Protein AF-A0A3A4RAE7-F1 (afdb_monomer_lite)

Radius of gyration: 31.8 Å; chains: 1; bounding box: 46×30×109 Å

pLDDT: mean 74.51, std 14.03, range [45.19, 98.19]

Foldseek 3Di:
DPDPVVVPCVPDPDDDDPVVVVVVVVVVVVVVVVVVCVVVVVVVPPDPQPQPPPVPDPDGDRDDPDDDDDDDDD

Sequence (74 aa):
MQSTADHLDLAPPRNGRWLGPMGLALLAHGLLVIALTFGVQWQNDAEPVTVEAELWSRLPQQAAPRAVEPPPPP

Structure (mmCIF, N/CA/C/O backbone):
data_AF-A0A3A4RAE7-F1
#
_entry.id   AF-A0A3A4RAE7-F1
#
loop_
_atom_site.group_PDB
_atom_site.id
_atom_site.type_symbol
_atom_site.label_atom_id
_atom_site.label_alt_id
_atom_site.label_comp_id
_atom_site.label_asym_id
_atom_site.label_entity_id
_atom_site.label_seq_id
_atom_site.pdbx_PDB_ins_code
_atom_site.Cartn_x
_atom_site.Cartn_y
_atom_site.Cartn_z
_atom_site.occupancy
_atom_site.B_iso_or_equiv
_atom_site.auth_seq_id
_atom_site.auth_comp_id
_atom_site.auth_asym_id
_atom_site.auth_atom_id
_atom_site.pdbx_PDB_model_num
ATOM 1 N N . MET A 1 1 ? 19.610 16.553 -51.579 1.00 45.19 1 MET A N 1
ATOM 2 C CA . MET A 1 1 ? 18.284 15.906 -51.521 1.00 45.19 1 MET A CA 1
ATOM 3 C C . MET A 1 1 ? 18.339 14.872 -50.403 1.00 45.19 1 MET A C 1
ATOM 5 O O . MET A 1 1 ? 18.735 13.745 -50.662 1.00 45.19 1 MET A O 1
ATOM 9 N N . GLN A 1 2 ? 18.071 15.279 -49.155 1.00 55.91 2 GLN A N 1
ATOM 10 C CA . GLN A 1 2 ? 17.910 14.334 -48.045 1.00 55.91 2 GLN A CA 1
ATOM 11 C C . GLN A 1 2 ? 16.656 13.498 -48.306 1.00 55.91 2 GLN A C 1
ATOM 13 O O . GLN A 1 2 ? 15.572 14.041 -48.523 1.00 55.91 2 GLN A O 1
ATOM 18 N N . SER A 1 3 ? 16.845 12.185 -48.358 1.00 56.09 3 SER A N 1
ATOM 19 C CA . SER A 1 3 ? 15.801 11.210 -48.623 1.00 56.09 3 SER A CA 1
ATOM 20 C C . SER A 1 3 ? 14.906 11.102 -47.394 1.00 56.09 3 SER A C 1
ATOM 22 O O . SER A 1 3 ? 15.384 10.866 -46.288 1.00 56.09 3 SER A O 1
ATOM 24 N N . THR A 1 4 ? 13.598 11.215 -47.589 1.00 62.53 4 THR A N 1
ATOM 25 C CA . THR A 1 4 ? 12.558 10.895 -46.598 1.00 62.53 4 THR A CA 1
ATOM 26 C C . THR A 1 4 ? 12.705 9.491 -45.989 1.00 62.53 4 THR A C 1
ATOM 28 O O . THR A 1 4 ? 12.086 9.210 -44.967 1.00 62.53 4 THR A O 1
ATOM 31 N N . ALA A 1 5 ? 13.543 8.628 -46.576 1.00 60.22 5 ALA A N 1
ATOM 32 C CA . ALA A 1 5 ? 13.905 7.318 -46.048 1.00 60.22 5 ALA A CA 1
ATOM 33 C C . ALA A 1 5 ? 14.690 7.364 -44.723 1.00 60.22 5 ALA A C 1
ATOM 35 O O . ALA A 1 5 ? 14.479 6.478 -43.903 1.00 60.22 5 ALA A O 1
ATOM 36 N N . ASP A 1 6 ? 15.514 8.390 -44.461 1.00 59.53 6 ASP A N 1
ATOM 37 C CA . ASP A 1 6 ? 16.252 8.495 -43.183 1.00 59.53 6 ASP A CA 1
ATOM 38 C C . ASP A 1 6 ? 15.313 8.755 -41.987 1.00 59.53 6 ASP A C 1
ATOM 40 O O . ASP A 1 6 ? 15.651 8.467 -40.844 1.00 59.53 6 ASP A O 1
ATOM 44 N N . HIS A 1 7 ? 14.111 9.288 -42.245 1.00 63.09 7 HIS A N 1
ATOM 45 C CA . HIS A 1 7 ? 13.084 9.550 -41.230 1.00 63.09 7 HIS A CA 1
ATOM 46 C C . HIS A 1 7 ? 12.146 8.348 -41.007 1.00 63.09 7 HIS A C 1
ATOM 48 O O . HIS A 1 7 ? 11.404 8.301 -40.026 1.00 63.09 7 HIS A O 1
ATOM 54 N N . LEU A 1 8 ? 12.155 7.364 -41.910 1.00 66.69 8 LEU A N 1
ATOM 55 C CA . LEU A 1 8 ? 11.365 6.140 -41.799 1.00 66.69 8 LEU A CA 1
ATOM 56 C C . LEU A 1 8 ? 12.196 5.050 -41.115 1.00 66.69 8 LEU A C 1
ATOM 58 O O . LEU A 1 8 ? 12.382 3.962 -41.659 1.00 66.69 8 LEU A O 1
ATOM 62 N N . ASP A 1 9 ? 12.688 5.351 -39.911 1.00 68.00 9 ASP A N 1
ATOM 63 C CA . ASP A 1 9 ? 13.343 4.396 -39.012 1.00 68.00 9 ASP A CA 1
ATOM 64 C C . ASP A 1 9 ? 12.290 3.424 -38.444 1.00 68.00 9 ASP A C 1
ATOM 66 O O . ASP A 1 9 ? 11.886 3.458 -37.285 1.00 68.00 9 ASP A O 1
ATOM 70 N N . LEU A 1 10 ? 11.760 2.593 -39.344 1.00 72.50 10 LEU A N 1
ATOM 71 C CA . LEU A 1 10 ? 10.793 1.520 -39.105 1.00 72.50 10 LEU A CA 1
ATOM 72 C C . LEU A 1 10 ? 11.485 0.271 -38.538 1.00 72.50 10 LEU A C 1
ATOM 74 O O . LEU A 1 10 ? 10.872 -0.796 -38.445 1.00 72.50 10 LEU A O 1
ATOM 78 N N . ALA A 1 11 ? 12.776 0.372 -38.210 1.00 74.69 11 ALA A N 1
ATOM 79 C CA . ALA A 1 11 ? 13.490 -0.698 -37.553 1.00 74.69 11 ALA A CA 1
ATOM 80 C C . ALA A 1 11 ? 12.860 -0.910 -36.166 1.00 74.69 11 ALA A C 1
ATOM 82 O O . ALA A 1 11 ? 12.625 0.059 -35.439 1.00 74.69 11 ALA A O 1
ATOM 83 N N . PRO A 1 12 ? 12.554 -2.159 -35.774 1.00 71.38 12 PRO A N 1
ATOM 84 C CA . PRO A 1 12 ? 11.993 -2.411 -34.459 1.00 71.38 12 PRO A CA 1
ATOM 85 C C . PRO A 1 12 ? 12.948 -1.843 -33.399 1.00 71.38 12 PRO A C 1
ATOM 87 O O . PRO A 1 12 ? 14.153 -2.123 -33.459 1.00 71.38 12 PRO A O 1
ATOM 90 N N . PRO A 1 13 ? 12.445 -1.039 -32.440 1.00 71.88 13 PRO A N 1
ATOM 91 C CA . PRO A 1 13 ? 13.292 -0.452 -31.419 1.00 71.88 13 PRO A CA 1
ATOM 92 C C . PRO A 1 13 ? 14.018 -1.578 -30.693 1.00 71.88 13 PRO A C 1
ATOM 94 O O . PRO A 1 13 ? 13.415 -2.585 -30.311 1.00 71.88 13 PRO A O 1
ATOM 97 N N . ARG A 1 14 ? 15.333 -1.416 -30.522 1.00 69.94 14 ARG A N 1
ATOM 98 C CA . ARG A 1 14 ? 16.163 -2.354 -29.761 1.00 69.94 14 ARG A CA 1
ATOM 99 C C . ARG A 1 14 ? 15.478 -2.617 -28.424 1.00 69.94 14 ARG A C 1
ATOM 101 O O . ARG A 1 14 ? 15.155 -1.671 -27.709 1.00 69.94 14 ARG A O 1
ATOM 108 N N . ASN A 1 15 ? 15.228 -3.892 -28.131 1.00 67.94 15 ASN A N 1
ATOM 109 C CA . ASN A 1 15 ? 14.600 -4.364 -26.903 1.00 67.94 15 ASN A CA 1
ATOM 110 C C . ASN A 1 15 ? 15.128 -3.583 -25.687 1.00 67.94 15 ASN A C 1
ATOM 112 O O . ASN A 1 15 ? 16.285 -3.703 -25.289 1.00 67.94 15 ASN A O 1
ATOM 116 N N . GLY A 1 16 ? 14.268 -2.716 -25.147 1.00 70.56 16 GLY A N 1
ATOM 117 C CA . GLY A 1 16 ? 14.616 -1.814 -24.056 1.00 70.56 16 GLY A CA 1
ATOM 118 C C . GLY A 1 16 ? 15.075 -2.575 -22.814 1.00 70.56 16 GLY A C 1
ATOM 119 O O . GLY A 1 16 ? 14.764 -3.748 -22.612 1.00 70.56 16 GLY A O 1
ATOM 120 N N . ARG A 1 17 ? 15.831 -1.903 -21.948 1.00 74.88 17 ARG A N 1
ATOM 121 C CA . ARG A 1 17 ? 16.428 -2.496 -20.746 1.00 74.88 17 ARG A CA 1
ATOM 122 C C . ARG A 1 17 ? 15.353 -2.786 -19.682 1.00 74.88 17 ARG A C 1
ATOM 124 O O . ARG A 1 17 ? 15.116 -1.961 -18.810 1.00 74.88 17 ARG A O 1
ATOM 131 N N . TRP A 1 18 ? 14.713 -3.956 -19.749 1.00 78.88 18 TRP A N 1
ATOM 132 C CA . TRP A 1 18 ? 13.598 -4.370 -18.869 1.00 78.88 18 TRP A CA 1
ATOM 133 C C . TRP A 1 18 ? 13.988 -4.626 -17.403 1.00 78.88 18 TRP A C 1
ATOM 135 O O . TRP A 1 18 ? 13.157 -4.499 -16.507 1.00 78.88 18 TRP A O 1
ATOM 145 N N . LEU A 1 19 ? 15.257 -4.949 -17.140 1.00 81.94 19 LEU A N 1
ATOM 146 C CA . LEU A 1 19 ? 15.747 -5.270 -15.793 1.00 81.94 19 LEU A CA 1
ATOM 147 C C . LEU A 1 19 ? 15.679 -4.081 -14.819 1.00 81.94 19 LEU A C 1
ATOM 149 O O . LEU A 1 19 ? 15.395 -4.278 -13.642 1.00 81.94 19 LEU A O 1
ATOM 153 N N . GLY A 1 20 ? 15.903 -2.854 -15.301 1.00 86.56 20 GLY A N 1
ATOM 154 C CA . GLY A 1 20 ? 15.866 -1.650 -14.460 1.00 86.56 20 GLY A CA 1
ATOM 155 C C . GLY A 1 20 ? 14.467 -1.361 -13.897 1.00 86.56 20 GLY A C 1
ATOM 156 O O . GLY A 1 20 ? 14.305 -1.336 -12.676 1.00 86.56 20 GLY A O 1
ATOM 157 N N . PRO A 1 21 ? 13.443 -1.198 -14.760 1.00 88.38 21 PRO A N 1
ATOM 158 C CA . PRO A 1 21 ? 12.061 -0.992 -14.329 1.00 88.38 21 PRO A CA 1
ATOM 159 C C . PRO A 1 21 ? 11.527 -2.131 -13.455 1.00 88.38 21 PRO A C 1
ATOM 161 O O . PRO A 1 21 ? 10.837 -1.869 -12.474 1.00 88.38 21 PRO A O 1
ATOM 164 N N . MET A 1 22 ? 11.883 -3.384 -13.766 1.00 92.56 22 MET A N 1
ATOM 165 C CA . MET A 1 22 ? 11.465 -4.545 -12.974 1.00 92.56 22 MET A CA 1
ATOM 166 C C . MET A 1 22 ? 12.032 -4.502 -11.548 1.00 92.56 22 MET A C 1
ATOM 168 O O . MET A 1 22 ? 11.301 -4.726 -10.585 1.00 92.56 22 MET A O 1
ATOM 172 N N . GLY A 1 23 ? 13.315 -4.158 -11.392 1.00 95.38 23 GLY A N 1
ATOM 173 C CA . GLY A 1 23 ? 13.932 -4.003 -10.073 1.00 95.38 23 GLY A CA 1
ATOM 174 C C . GLY A 1 23 ? 13.279 -2.893 -9.245 1.00 95.38 23 GLY A C 1
ATOM 175 O O . GLY A 1 23 ? 12.972 -3.100 -8.072 1.00 95.38 23 GLY A O 1
ATOM 176 N N . LEU A 1 24 ? 13.000 -1.739 -9.863 1.00 95.19 24 LEU A N 1
ATOM 177 C CA . LEU A 1 24 ? 12.323 -0.626 -9.191 1.00 95.19 24 LEU A CA 1
ATOM 178 C C . LEU A 1 24 ? 10.887 -0.985 -8.786 1.00 95.19 24 LEU A C 1
ATOM 180 O O . LEU A 1 24 ? 10.460 -0.639 -7.686 1.00 95.19 24 LEU A O 1
ATOM 184 N N . ALA A 1 25 ? 10.163 -1.720 -9.634 1.00 95.56 25 ALA A N 1
ATOM 185 C CA . ALA A 1 25 ? 8.826 -2.204 -9.312 1.00 95.56 25 ALA A CA 1
ATOM 186 C C . ALA A 1 25 ? 8.846 -3.129 -8.087 1.00 95.56 25 ALA A C 1
ATOM 188 O O . ALA A 1 25 ? 8.088 -2.899 -7.146 1.00 95.56 25 ALA A O 1
ATOM 189 N N . LEU A 1 26 ? 9.735 -4.127 -8.055 1.00 97.12 26 LEU A N 1
ATOM 190 C CA . LEU A 1 26 ? 9.858 -5.040 -6.912 1.00 97.12 26 LEU A CA 1
ATOM 191 C C . LEU A 1 26 ? 10.245 -4.303 -5.626 1.00 97.12 26 LEU A C 1
ATOM 193 O O . LEU A 1 26 ? 9.694 -4.595 -4.567 1.00 97.12 26 LEU A O 1
ATOM 197 N N . LEU A 1 27 ? 11.134 -3.312 -5.721 1.00 97.94 27 LEU A N 1
ATOM 198 C CA . LEU A 1 27 ? 11.522 -2.484 -4.582 1.00 97.94 27 LEU A CA 1
ATOM 199 C C . LEU A 1 27 ? 10.339 -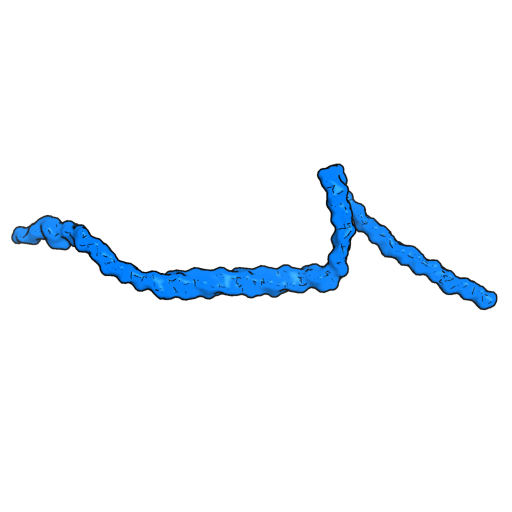1.671 -4.041 1.00 97.94 27 LEU A C 1
ATOM 201 O O . LEU A 1 27 ? 10.096 -1.684 -2.837 1.00 97.94 27 LEU A O 1
ATOM 205 N N . ALA A 1 28 ? 9.569 -1.018 -4.913 1.00 97.88 28 ALA A N 1
ATOM 206 C CA . ALA A 1 28 ? 8.394 -0.249 -4.506 1.00 97.88 28 ALA A CA 1
ATOM 207 C C . ALA A 1 28 ? 7.340 -1.128 -3.811 1.00 97.88 28 ALA A C 1
ATOM 209 O O . ALA A 1 28 ? 6.814 -0.753 -2.763 1.00 97.88 28 ALA A O 1
ATOM 210 N N . HIS A 1 29 ? 7.073 -2.321 -4.351 1.00 98.06 29 HIS A N 1
ATOM 211 C CA . HIS A 1 29 ? 6.131 -3.260 -3.739 1.00 98.06 29 HIS A CA 1
ATOM 212 C C . HIS A 1 29 ? 6.661 -3.809 -2.411 1.00 98.06 29 HIS A C 1
ATOM 214 O O . HIS A 1 29 ? 5.908 -3.883 -1.442 1.00 98.06 29 HIS A O 1
ATOM 220 N N . GLY A 1 30 ? 7.954 -4.137 -2.333 1.00 98.19 30 GLY A N 1
ATOM 221 C CA . GLY A 1 30 ? 8.591 -4.576 -1.092 1.00 98.19 30 GLY A CA 1
ATOM 222 C C . GLY A 1 30 ? 8.476 -3.526 0.015 1.00 98.19 30 GLY A C 1
ATOM 223 O O . GLY A 1 30 ? 8.068 -3.851 1.128 1.00 98.19 30 GLY A O 1
ATOM 224 N N . LEU A 1 31 ? 8.745 -2.256 -0.305 1.00 98.06 31 LEU A N 1
ATOM 225 C CA . LEU A 1 31 ? 8.574 -1.144 0.634 1.00 98.06 31 LEU A CA 1
ATOM 226 C C . LEU A 1 31 ? 7.120 -0.994 1.098 1.00 98.06 31 LEU A C 1
ATOM 228 O O . LEU A 1 31 ? 6.888 -0.791 2.288 1.00 98.06 31 LEU A O 1
ATOM 232 N N . LEU A 1 32 ? 6.148 -1.130 0.191 1.00 96.88 32 LEU A N 1
ATOM 233 C CA . LEU A 1 32 ? 4.727 -1.056 0.536 1.00 96.88 32 LEU A CA 1
ATOM 234 C C . LEU A 1 32 ? 4.327 -2.169 1.512 1.00 96.88 32 LEU A C 1
ATOM 236 O O . LEU A 1 32 ? 3.685 -1.888 2.522 1.00 96.88 32 LEU A O 1
ATOM 240 N N . VAL A 1 33 ? 4.732 -3.415 1.248 1.00 96.75 33 VAL A N 1
ATOM 241 C CA . VAL A 1 33 ? 4.437 -4.558 2.129 1.00 96.75 33 VAL A CA 1
ATOM 242 C C . VAL A 1 33 ? 5.054 -4.359 3.511 1.00 96.75 33 VAL A C 1
ATOM 244 O O . VAL A 1 33 ? 4.386 -4.587 4.518 1.00 96.75 33 VAL A O 1
ATOM 247 N N . ILE A 1 34 ? 6.302 -3.892 3.574 1.00 96.50 34 ILE A N 1
ATOM 248 C CA . ILE A 1 34 ? 6.980 -3.584 4.838 1.00 96.50 34 ILE A CA 1
ATO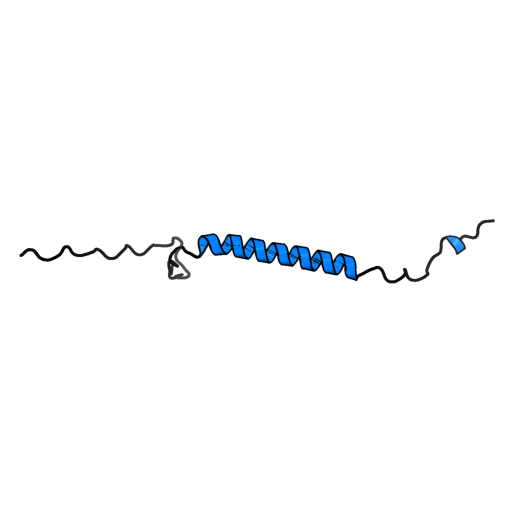M 249 C C . ILE A 1 34 ? 6.214 -2.500 5.607 1.00 96.50 34 ILE A C 1
ATOM 251 O O . ILE A 1 34 ? 5.904 -2.688 6.783 1.00 96.50 34 ILE A O 1
ATOM 255 N N . ALA A 1 35 ? 5.858 -1.398 4.943 1.00 94.94 35 ALA A N 1
ATOM 256 C CA . ALA A 1 35 ? 5.108 -0.306 5.556 1.00 94.94 35 ALA A CA 1
ATOM 257 C C . ALA A 1 35 ? 3.741 -0.768 6.083 1.00 94.94 35 ALA A C 1
ATOM 259 O O . ALA A 1 35 ? 3.372 -0.421 7.204 1.00 94.94 35 ALA A O 1
ATOM 260 N N . LEU A 1 36 ? 3.016 -1.587 5.312 1.00 93.56 36 LEU A N 1
ATOM 261 C CA . LEU A 1 36 ? 1.735 -2.150 5.735 1.00 93.56 36 LEU A CA 1
ATOM 262 C C . LEU A 1 36 ? 1.909 -3.091 6.929 1.00 93.56 36 LEU A C 1
ATOM 264 O O . LEU A 1 36 ? 1.128 -3.028 7.869 1.00 93.56 36 LEU A O 1
ATOM 268 N N . THR A 1 37 ? 2.948 -3.925 6.920 1.00 91.06 37 THR A N 1
ATOM 269 C CA . THR A 1 37 ? 3.216 -4.872 8.008 1.00 91.06 37 THR A CA 1
ATOM 270 C C . THR A 1 37 ? 3.498 -4.129 9.309 1.00 91.06 37 THR A C 1
ATOM 272 O O . THR A 1 37 ? 2.891 -4.442 10.327 1.00 91.06 37 THR A O 1
ATOM 275 N N . PHE A 1 38 ? 4.345 -3.096 9.280 1.00 91.19 38 PHE A N 1
ATOM 276 C CA . PHE A 1 38 ? 4.600 -2.261 10.456 1.00 91.19 38 PHE A CA 1
ATOM 277 C C . PHE A 1 38 ? 3.367 -1.463 10.899 1.00 91.19 38 PHE A C 1
ATOM 279 O O . PHE A 1 38 ? 3.080 -1.404 12.093 1.00 91.19 38 PHE A O 1
ATOM 286 N N . GLY A 1 39 ? 2.623 -0.881 9.953 1.00 87.62 39 GLY A N 1
ATOM 287 C CA . GLY A 1 39 ? 1.410 -0.117 10.251 1.00 87.62 39 GLY A CA 1
ATOM 288 C C . GLY A 1 39 ? 0.298 -0.968 10.868 1.00 87.62 39 GLY A C 1
ATOM 289 O O . GLY A 1 39 ? -0.349 -0.532 11.814 1.00 87.62 39 GLY A O 1
ATOM 290 N N . VAL A 1 40 ? 0.100 -2.192 10.372 1.00 84.88 40 VAL A N 1
ATOM 291 C CA . VAL A 1 40 ? -0.908 -3.130 10.889 1.00 84.88 40 VAL A CA 1
ATOM 292 C C . VAL A 1 40 ? -0.454 -3.762 12.206 1.00 84.88 40 VAL A C 1
ATOM 294 O O . VAL A 1 40 ? -1.261 -3.878 13.127 1.00 84.88 40 VAL A O 1
ATOM 297 N N . GLN A 1 41 ? 0.833 -4.112 12.345 1.00 81.50 41 GLN A N 1
ATOM 298 C CA . GLN A 1 41 ? 1.362 -4.718 13.572 1.00 81.50 41 GLN A CA 1
ATOM 299 C C . GLN A 1 41 ? 1.147 -3.831 14.802 1.00 81.50 41 GLN A C 1
ATOM 301 O O . GLN A 1 41 ? 0.879 -4.356 15.877 1.00 81.50 41 GLN A O 1
ATOM 306 N N . TRP A 1 42 ? 1.194 -2.506 14.647 1.00 72.88 42 TRP A N 1
ATOM 307 C CA . TRP A 1 42 ? 0.989 -1.579 15.760 1.00 72.88 42 TRP A CA 1
ATOM 308 C C . TRP A 1 42 ? -0.415 -1.662 16.399 1.00 72.88 42 TRP A C 1
ATOM 310 O O . TRP A 1 42 ? -0.561 -1.344 17.576 1.00 72.88 42 TRP A O 1
ATOM 320 N N . GLN A 1 43 ? -1.435 -2.131 15.667 1.00 63.94 43 GLN A N 1
ATOM 321 C CA . GLN A 1 43 ? -2.814 -2.266 16.164 1.00 63.94 43 GLN A CA 1
ATOM 322 C C . GLN A 1 43 ? -3.172 -3.709 16.582 1.00 63.94 43 GLN A C 1
ATOM 324 O O . GLN A 1 43 ? -4.223 -3.920 17.186 1.00 63.94 43 GLN A O 1
ATOM 329 N N . ASN A 1 44 ? -2.315 -4.694 16.289 1.00 63.88 44 ASN A N 1
ATOM 330 C CA . ASN A 1 44 ? -2.581 -6.117 16.549 1.00 63.88 44 ASN A CA 1
ATOM 331 C C . ASN A 1 44 ? -2.411 -6.537 18.019 1.00 63.88 44 ASN A C 1
ATOM 333 O O . ASN A 1 44 ? -2.914 -7.590 18.396 1.00 63.88 44 ASN A O 1
ATOM 337 N N . ASP A 1 45 ? -1.726 -5.740 18.847 1.00 62.28 45 ASP A N 1
ATOM 338 C CA . ASP A 1 45 ? -1.567 -6.032 20.282 1.00 62.28 45 ASP A CA 1
ATOM 339 C C . ASP A 1 45 ? -2.813 -5.653 21.109 1.00 62.28 45 ASP A C 1
ATOM 341 O O . ASP A 1 45 ? -2.895 -5.960 22.300 1.00 62.28 45 ASP A O 1
ATOM 345 N N . ALA A 1 46 ? -3.802 -4.989 20.497 1.00 61.41 46 ALA A N 1
ATOM 346 C CA . ALA A 1 46 ? -5.113 -4.826 21.107 1.00 61.41 46 ALA A CA 1
ATOM 347 C C . ALA A 1 46 ? -5.823 -6.185 21.094 1.00 61.41 46 ALA A C 1
ATOM 349 O O . ALA A 1 46 ? -6.011 -6.769 20.028 1.00 61.41 46 ALA A O 1
ATOM 350 N N . GLU 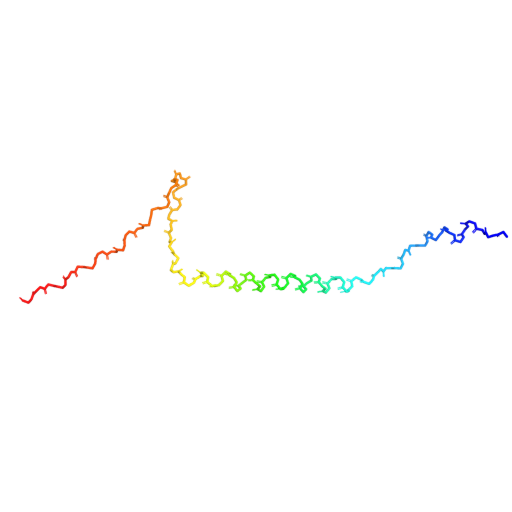A 1 47 ? -6.197 -6.677 22.279 1.00 60.62 47 GLU A N 1
ATOM 351 C CA . GLU A 1 47 ? -6.980 -7.905 22.464 1.00 60.62 47 GLU A CA 1
ATOM 352 C C . GLU A 1 47 ? -8.095 -7.946 21.403 1.00 60.62 47 GLU A C 1
ATOM 354 O O . GLU A 1 47 ? -8.847 -6.967 21.299 1.00 60.62 47 GLU A O 1
ATOM 359 N N . PRO A 1 48 ? -8.132 -8.971 20.527 1.00 58.03 48 PRO A N 1
ATOM 360 C CA . PRO A 1 48 ? -9.036 -8.975 19.393 1.00 58.03 48 PRO A CA 1
ATOM 361 C C . PRO A 1 48 ? -10.461 -9.070 19.927 1.00 58.03 48 PRO A C 1
ATOM 363 O O . PRO A 1 48 ? -10.962 -10.162 20.190 1.00 58.03 48 PRO A O 1
ATOM 366 N N . VAL A 1 49 ? -11.114 -7.913 20.080 1.00 61.22 49 VAL A N 1
ATOM 367 C CA . VAL A 1 49 ? -12.529 -7.815 20.433 1.00 61.22 49 VAL A CA 1
ATOM 368 C C . VAL A 1 49 ? -13.289 -8.523 19.322 1.00 61.22 49 VAL A C 1
ATOM 370 O O . VAL A 1 49 ? -13.503 -7.988 18.234 1.00 61.22 49 VAL A O 1
ATOM 373 N N . THR A 1 50 ? -13.643 -9.773 19.592 1.00 55.47 50 THR A N 1
ATOM 374 C CA . THR A 1 50 ? -14.451 -10.622 18.729 1.00 55.47 50 THR A CA 1
ATOM 375 C C . THR A 1 50 ? -15.871 -10.071 18.758 1.00 55.47 50 THR A C 1
ATOM 377 O O . THR A 1 50 ? -16.725 -10.502 19.522 1.00 55.47 50 THR A O 1
ATOM 380 N N . VAL A 1 51 ? -16.111 -9.025 17.964 1.00 59.41 51 VAL A N 1
ATOM 381 C CA . VAL A 1 51 ? -17.459 -8.506 17.742 1.00 59.41 51 VAL A CA 1
ATOM 382 C C . VAL A 1 51 ? -18.160 -9.512 16.843 1.00 59.41 51 VAL A C 1
ATOM 384 O O . VAL A 1 51 ? -17.809 -9.661 15.671 1.00 59.41 51 VAL A O 1
ATOM 387 N N . GLU A 1 52 ? -19.131 -10.229 17.400 1.00 60.47 52 GLU A N 1
ATOM 388 C CA . GLU A 1 52 ? -20.036 -11.063 16.622 1.00 60.47 52 GLU A CA 1
ATOM 389 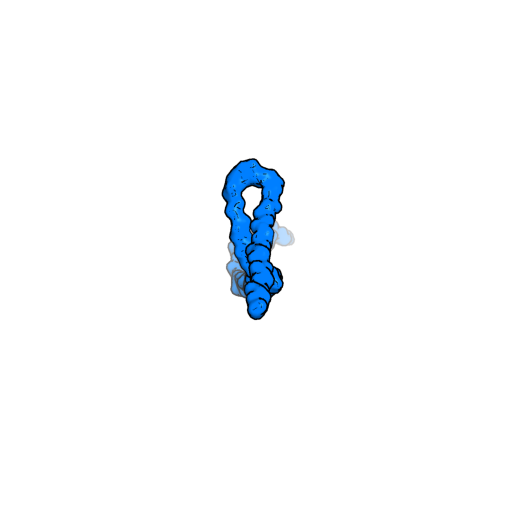C C . GLU A 1 52 ? -20.761 -10.153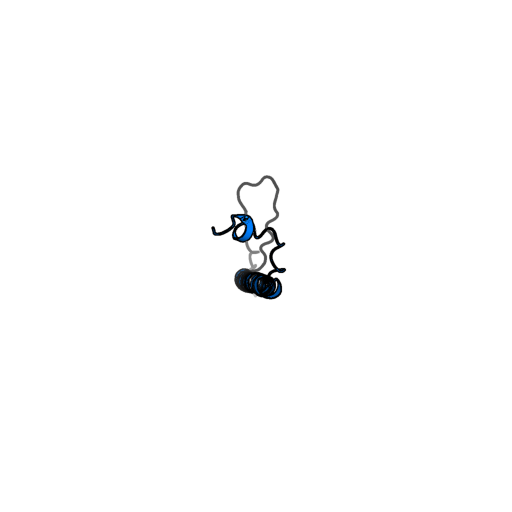 15.624 1.00 60.47 52 GLU A C 1
ATOM 391 O O . GLU A 1 52 ? -21.590 -9.317 15.987 1.00 60.47 52 GLU A O 1
ATOM 396 N N . ALA A 1 53 ? -20.378 -10.254 14.350 1.00 60.38 53 ALA A N 1
ATOM 397 C CA . ALA A 1 53 ? -21.034 -9.556 13.260 1.00 60.38 53 ALA A CA 1
ATOM 398 C C . ALA A 1 53 ? -22.395 -10.214 13.011 1.00 60.38 53 ALA A C 1
ATOM 400 O O . ALA A 1 53 ? -22.592 -10.943 12.037 1.00 60.38 53 ALA A O 1
ATOM 401 N N . GLU A 1 54 ? -23.349 -9.957 13.903 1.00 58.97 54 GLU A N 1
ATOM 402 C CA . GLU A 1 54 ? -24.753 -10.122 13.577 1.00 58.97 54 GLU A CA 1
ATOM 403 C C . GLU A 1 54 ? -25.024 -9.209 12.378 1.00 58.97 54 GLU A C 1
ATOM 405 O O . GLU A 1 54 ? -25.034 -7.983 12.495 1.00 58.97 54 GLU A O 1
ATOM 410 N N . LEU A 1 55 ? -25.178 -9.822 11.203 1.00 64.19 55 LEU A N 1
ATOM 411 C CA . LEU A 1 55 ? -25.179 -9.236 9.852 1.00 64.19 55 LEU A CA 1
ATOM 412 C C . LEU A 1 55 ? -26.239 -8.127 9.607 1.00 64.19 55 LEU A C 1
ATOM 414 O O . LEU A 1 55 ? -26.427 -7.675 8.482 1.00 64.19 55 LEU A O 1
ATOM 418 N N . TRP A 1 56 ? -26.940 -7.681 10.652 1.00 68.94 56 TRP A N 1
ATOM 419 C CA . TRP A 1 56 ? -28.079 -6.763 10.626 1.00 68.94 56 TRP A CA 1
ATOM 420 C C . TRP A 1 56 ? -28.062 -5.698 11.737 1.00 68.94 56 TRP A C 1
ATOM 422 O O . TRP A 1 56 ? -29.008 -4.917 11.851 1.00 68.94 56 TRP A O 1
ATOM 432 N N . SER A 1 57 ? -27.010 -5.629 12.552 1.00 61.56 57 SER A N 1
ATOM 433 C CA . SER A 1 57 ? -26.878 -4.626 13.611 1.00 61.56 57 SER A CA 1
ATOM 434 C C . SER A 1 57 ? -26.156 -3.370 13.097 1.00 61.56 57 SER A C 1
ATOM 436 O O . SER A 1 57 ? -25.058 -3.448 12.552 1.00 61.56 57 SER A O 1
ATOM 438 N N . ARG A 1 58 ? -26.760 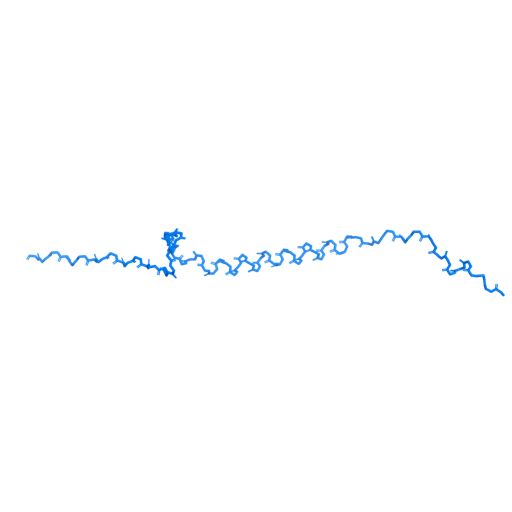-2.183 13.265 1.00 63.88 58 ARG A N 1
ATOM 439 C CA . ARG A 1 58 ? -26.150 -0.898 12.858 1.00 63.88 58 ARG A CA 1
ATOM 440 C C . ARG A 1 58 ? -25.097 -0.367 13.841 1.00 63.88 58 ARG A C 1
ATOM 442 O O . ARG A 1 58 ? -24.448 0.622 13.512 1.00 63.88 58 ARG A O 1
ATOM 449 N N . LEU A 1 59 ? -24.934 -0.966 15.023 1.00 63.69 59 LEU A N 1
ATOM 450 C CA . LEU A 1 59 ? -24.040 -0.466 16.074 1.00 63.69 59 LEU A CA 1
ATOM 451 C C . LEU A 1 59 ? -23.337 -1.633 16.798 1.00 63.69 59 LEU A C 1
ATOM 453 O O . LEU A 1 59 ? -24.024 -2.519 17.308 1.00 63.69 59 LEU A O 1
ATOM 457 N N . PRO A 1 60 ? -21.992 -1.646 16.869 1.00 61.34 60 PRO A N 1
ATOM 458 C CA . PRO A 1 60 ? -21.251 -2.662 17.612 1.00 61.34 60 PRO A CA 1
ATOM 459 C C . PRO A 1 60 ? -21.479 -2.484 19.120 1.00 61.34 60 PRO A C 1
ATOM 461 O O . PRO A 1 60 ? -21.182 -1.423 19.667 1.00 61.34 60 PRO A O 1
ATOM 464 N N . GLN A 1 61 ? -21.998 -3.516 19.793 1.00 62.53 61 GLN A N 1
ATOM 465 C CA . GLN A 1 61 ? -22.162 -3.529 21.248 1.00 62.53 61 GLN A CA 1
ATOM 466 C C . GLN A 1 61 ? -21.018 -4.322 21.881 1.00 62.53 61 GLN A C 1
ATOM 468 O O . GLN A 1 61 ? -20.911 -5.532 21.701 1.00 62.53 61 GLN A O 1
ATOM 473 N N . GLN A 1 62 ? -20.153 -3.632 22.624 1.00 62.97 62 GLN A N 1
ATOM 474 C CA . GLN A 1 62 ? -19.059 -4.258 23.362 1.00 62.97 62 GLN A CA 1
ATOM 475 C C . GLN A 1 62 ? -19.616 -5.001 24.584 1.00 62.97 62 GLN A C 1
ATOM 477 O O . GLN A 1 62 ? -20.359 -4.423 25.381 1.00 62.97 62 GLN A O 1
ATOM 482 N N . ALA A 1 63 ? -19.255 -6.276 24.750 1.00 65.75 63 ALA A N 1
ATOM 483 C CA . ALA A 1 63 ? -19.597 -7.024 25.955 1.00 65.75 63 ALA A CA 1
ATOM 484 C C . ALA A 1 63 ? -18.920 -6.381 27.178 1.00 65.75 63 ALA A C 1
ATOM 486 O O . ALA A 1 63 ? -17.713 -6.131 27.175 1.00 65.75 63 ALA A O 1
ATOM 487 N N . ALA A 1 64 ? -19.702 -6.095 28.223 1.00 67.19 64 ALA A N 1
ATOM 488 C CA . ALA A 1 64 ? -19.175 -5.535 29.460 1.00 67.19 64 ALA A CA 1
ATOM 489 C C . ALA A 1 64 ? -18.218 -6.542 30.133 1.00 67.19 64 ALA A C 1
ATOM 491 O O . ALA A 1 64 ? -18.562 -7.726 30.228 1.00 67.19 64 ALA A O 1
ATOM 492 N N . PRO A 1 65 ? -17.044 -6.100 30.625 1.00 66.25 65 PRO A N 1
ATOM 493 C CA . PRO A 1 65 ? -16.144 -6.949 31.398 1.00 66.25 65 PRO A CA 1
ATOM 494 C C . PRO A 1 65 ? -16.881 -7.627 32.559 1.00 66.25 65 PRO A C 1
ATOM 496 O O . PRO A 1 65 ? -17.693 -6.998 33.240 1.00 66.25 65 PRO A O 1
ATOM 499 N N . ARG A 1 66 ? -16.602 -8.918 32.790 1.00 71.50 66 ARG A N 1
ATOM 500 C CA . ARG A 1 66 ? -17.220 -9.690 33.878 1.00 71.50 66 ARG A CA 1
ATOM 501 C C . ARG A 1 66 ? -16.932 -9.003 35.216 1.00 71.50 66 ARG A C 1
ATOM 503 O O . ARG A 1 66 ? -15.771 -8.797 35.562 1.00 71.50 66 ARG A O 1
ATOM 510 N N . ALA A 1 67 ? -17.987 -8.673 35.959 1.00 73.69 67 ALA A N 1
ATOM 511 C CA . ALA A 1 67 ? -17.861 -8.130 37.305 1.00 73.69 67 ALA A CA 1
ATOM 512 C C . ALA A 1 67 ? -17.085 -9.121 38.187 1.00 73.69 67 ALA A C 1
ATOM 514 O O . ALA A 1 67 ? -17.430 -10.300 38.258 1.00 73.69 67 ALA A O 1
ATOM 515 N N . VAL A 1 68 ? -16.015 -8.644 38.823 1.00 76.19 68 VAL A N 1
ATOM 516 C CA . VAL A 1 68 ? -15.270 -9.418 39.819 1.00 76.19 68 VAL A CA 1
ATOM 517 C C . VAL A 1 68 ? -16.081 -9.382 41.110 1.00 76.19 68 VAL A C 1
ATOM 519 O O . VAL A 1 68 ? -16.327 -8.303 41.650 1.00 76.19 68 VAL A O 1
ATOM 522 N N . GLU A 1 69 ? -16.528 -10.543 41.586 1.00 76.56 69 GLU A N 1
ATOM 523 C CA . GLU A 1 69 ? -17.196 -10.641 42.884 1.00 76.56 69 GLU A CA 1
ATOM 524 C C . GLU A 1 69 ? -16.180 -10.346 44.004 1.00 76.56 69 GLU A C 1
ATOM 526 O O . GLU A 1 69 ? -15.066 -10.883 43.974 1.00 76.56 69 GLU A O 1
ATOM 531 N N . PRO A 1 70 ? -16.510 -9.476 44.978 1.00 78.12 70 PRO A N 1
ATOM 532 C CA . PRO A 1 70 ? -15.633 -9.236 46.114 1.00 78.12 70 PRO A CA 1
ATOM 533 C C . PRO A 1 70 ? -15.464 -10.528 46.935 1.00 78.12 70 PRO A C 1
ATOM 535 O O . PRO A 1 70 ? -16.424 -11.291 47.075 1.00 78.12 70 PRO A O 1
ATOM 538 N N . PRO A 1 71 ? -14.260 -10.791 47.480 1.00 78.88 71 PRO A N 1
ATOM 539 C CA . PRO A 1 71 ? -14.006 -11.990 48.269 1.00 78.88 71 PRO A CA 1
ATOM 540 C C . PRO A 1 71 ? -14.932 -12.044 49.496 1.00 78.88 71 PRO A C 1
ATOM 542 O O . PRO A 1 71 ? -15.246 -10.994 50.068 1.00 78.88 71 PRO A O 1
ATOM 545 N N . PRO A 1 72 ? -15.374 -13.248 49.909 1.00 74.25 72 PRO A N 1
ATOM 546 C CA . PRO A 1 72 ? -16.271 -13.396 51.047 1.00 74.25 72 PRO A CA 1
ATOM 547 C C . PRO A 1 72 ? -15.609 -12.864 52.332 1.00 74.25 72 PRO A C 1
ATOM 549 O O . PRO A 1 72 ? -14.405 -13.066 52.522 1.00 74.25 72 PRO A O 1
ATOM 552 N N . PRO A 1 73 ? -16.366 -12.174 53.207 1.00 72.44 73 PRO A N 1
ATOM 553 C CA . PRO A 1 73 ? -15.852 -11.718 54.495 1.00 72.44 73 PRO A CA 1
ATOM 554 C C . PRO A 1 73 ? -15.514 -12.911 55.417 1.00 72.44 73 PRO A C 1
ATOM 556 O O . PRO A 1 73 ? -16.129 -13.970 55.262 1.00 72.44 73 PRO A O 1
ATOM 559 N N . PRO A 1 74 ? -14.541 -12.752 56.341 1.00 77.06 74 PRO A N 1
ATOM 560 C CA . PRO A 1 74 ? -14.142 -13.791 57.295 1.00 77.06 74 PRO A CA 1
ATOM 561 C C . PRO A 1 74 ? -15.227 -14.118 58.328 1.00 77.06 74 PRO A C 1
ATOM 563 O O . PRO A 1 74 ? -16.013 -13.208 58.682 1.00 77.06 74 PRO A O 1
#

Secondary structure (DSSP, 8-state):
---GGGG---SPPP---THHHHHHHHHHHHHHHHHHHHHHHHHHTS--------TT-SS--PPPPPPPPPPPP-